Protein AF-A0A970UJZ9-F1 (afdb_monomer)

Radius of gyration: 16.78 Å; Cα contacts (8 Å, |Δi|>4): 78; chains: 1; bounding box: 32×40×52 Å

Structure (mmCIF, N/CA/C/O backbone):
data_AF-A0A970UJZ9-F1
#
_entry.id   AF-A0A970UJZ9-F1
#
loop_
_atom_site.group_PDB
_atom_site.id
_atom_site.type_symbol
_atom_site.label_atom_id
_atom_site.label_alt_id
_atom_site.label_comp_id
_atom_site.label_asym_id
_atom_site.label_entity_id
_atom_site.label_seq_id
_atom_site.pdbx_PDB_ins_code
_atom_site.Cartn_x
_atom_site.Cartn_y
_atom_site.Cartn_z
_atom_site.occupancy
_atom_site.B_iso_or_equiv
_atom_site.auth_seq_id
_atom_site.auth_comp_id
_atom_site.auth_asym_id
_atom_site.auth_atom_id
_atom_site.pdbx_PDB_model_num
ATOM 1 N N . TYR A 1 1 ? 1.478 -15.819 -23.408 1.00 67.75 1 TYR A N 1
ATOM 2 C CA . TYR A 1 1 ? 0.305 -14.965 -23.167 1.00 67.75 1 TYR A CA 1
ATOM 3 C C . TYR A 1 1 ? -0.407 -15.388 -21.888 1.00 67.75 1 TYR A C 1
ATOM 5 O O . TYR A 1 1 ? -0.112 -14.782 -20.875 1.00 67.75 1 TYR A O 1
ATOM 13 N N . MET A 1 2 ? -1.122 -16.524 -21.844 1.00 78.62 2 MET A N 1
ATOM 14 C CA . MET A 1 2 ? -1.829 -16.967 -20.620 1.00 78.62 2 MET A CA 1
ATOM 15 C C . MET A 1 2 ? -0.993 -16.984 -19.328 1.00 78.62 2 MET A C 1
ATOM 17 O O . MET A 1 2 ? -1.458 -16.516 -18.299 1.00 78.62 2 MET A O 1
ATOM 21 N N . ILE A 1 3 ? 0.243 -17.494 -19.358 1.00 83.25 3 ILE A N 1
ATOM 22 C CA . ILE A 1 3 ? 1.099 -17.540 -18.154 1.00 83.25 3 ILE A CA 1
ATOM 23 C C . ILE A 1 3 ? 1.425 -16.130 -17.643 1.00 83.25 3 ILE A C 1
ATOM 25 O O . ILE A 1 3 ? 1.437 -15.907 -16.438 1.00 83.25 3 ILE A O 1
ATOM 29 N N . TYR A 1 4 ? 1.663 -15.184 -18.555 1.00 81.31 4 TYR A N 1
ATOM 30 C CA . TYR A 1 4 ? 1.937 -13.790 -18.214 1.00 81.31 4 TYR A CA 1
ATOM 31 C C . TYR A 1 4 ? 0.699 -13.122 -17.606 1.00 81.31 4 TYR A C 1
ATOM 33 O O . TYR A 1 4 ? 0.810 -12.484 -16.563 1.00 81.31 4 TYR A O 1
ATOM 41 N N . ASP A 1 5 ? -0.481 -13.344 -18.193 1.00 80.88 5 ASP A N 1
ATOM 42 C CA . ASP A 1 5 ? -1.749 -12.816 -17.677 1.00 80.88 5 ASP A CA 1
ATOM 43 C C . ASP A 1 5 ? -2.038 -13.333 -16.261 1.00 80.88 5 ASP A C 1
ATOM 45 O O . ASP A 1 5 ? -2.401 -12.566 -15.370 1.00 80.88 5 ASP A O 1
ATOM 49 N N . VAL A 1 6 ? -1.812 -14.630 -16.029 1.00 84.38 6 VAL A N 1
ATOM 50 C CA . VAL A 1 6 ? -1.994 -15.262 -14.715 1.00 84.38 6 VAL A CA 1
ATOM 51 C C . VAL A 1 6 ? -1.014 -14.694 -13.684 1.00 84.38 6 VAL A C 1
ATOM 53 O O . VAL A 1 6 ? -1.421 -14.376 -12.568 1.00 84.38 6 VAL A O 1
ATOM 56 N N . LEU A 1 7 ? 0.263 -14.521 -14.043 1.00 84.81 7 LEU A N 1
ATOM 57 C CA . LEU A 1 7 ? 1.269 -13.947 -13.142 1.00 84.81 7 LEU A CA 1
ATOM 58 C C . LEU A 1 7 ? 0.974 -12.475 -12.823 1.00 84.81 7 LEU A C 1
ATOM 60 O O . LEU A 1 7 ? 1.066 -12.058 -11.670 1.00 84.81 7 LEU A O 1
ATOM 64 N N . SER A 1 8 ? 0.577 -11.702 -13.832 1.00 82.19 8 SER A N 1
ATOM 65 C CA . SER A 1 8 ? 0.176 -10.301 -13.696 1.00 82.19 8 SER A CA 1
ATOM 66 C C . SER A 1 8 ? -1.034 -10.159 -12.763 1.00 82.19 8 SER A C 1
ATOM 68 O O . SER A 1 8 ? -1.006 -9.365 -11.818 1.00 82.19 8 SER A O 1
ATOM 70 N N . ALA A 1 9 ? -2.059 -10.997 -12.941 1.00 84.31 9 ALA A N 1
ATOM 71 C CA . ALA A 1 9 ? -3.226 -11.036 -12.063 1.00 84.31 9 ALA A CA 1
ATOM 72 C C . ALA A 1 9 ? -2.862 -11.412 -10.616 1.00 84.31 9 ALA A C 1
ATOM 74 O O . ALA A 1 9 ? -3.383 -10.816 -9.669 1.00 84.31 9 ALA A O 1
ATOM 75 N N . PHE A 1 10 ? -1.937 -12.358 -10.429 1.00 85.56 10 PHE A N 1
ATOM 76 C CA . PHE A 1 10 ? -1.459 -12.736 -9.100 1.00 85.56 10 PHE A CA 1
ATOM 77 C C . PHE A 1 10 ? -0.762 -11.567 -8.393 1.00 85.56 10 PHE A C 1
ATOM 79 O O . PHE A 1 10 ? -1.065 -11.284 -7.238 1.00 85.56 10 PHE A O 1
ATOM 86 N N . VAL A 1 11 ? 0.103 -10.833 -9.098 1.00 86.31 11 VAL A N 1
ATOM 87 C CA . VAL A 1 11 ? 0.781 -9.653 -8.541 1.00 86.31 11 VAL A CA 1
ATOM 88 C C . VAL A 1 11 ? -0.220 -8.552 -8.178 1.00 86.31 11 VAL A C 1
ATOM 90 O O . VAL A 1 11 ? -0.169 -8.046 -7.062 1.00 86.31 11 VAL A O 1
ATOM 93 N N . LYS A 1 12 ? -1.196 -8.247 -9.047 1.00 84.56 12 LYS A N 1
ATOM 94 C CA . LYS A 1 12 ? -2.265 -7.269 -8.735 1.00 84.56 12 LYS A CA 1
ATOM 95 C C . LYS A 1 12 ? -3.087 -7.671 -7.506 1.00 84.56 12 LYS A C 1
ATOM 97 O O . LYS A 1 12 ? -3.562 -6.821 -6.758 1.00 84.56 12 LYS A O 1
ATOM 102 N N . SER A 1 13 ? -3.239 -8.973 -7.270 1.00 86.56 13 SER A N 1
ATOM 103 C CA . SER A 1 13 ? -3.947 -9.485 -6.093 1.00 86.56 13 SER A CA 1
ATOM 104 C C . SER A 1 13 ? -3.204 -9.193 -4.784 1.00 86.56 13 SER A C 1
ATOM 106 O O . SER A 1 13 ? -3.848 -9.068 -3.744 1.00 86.56 13 SER A O 1
ATOM 108 N N . VAL A 1 14 ? -1.874 -9.038 -4.814 1.00 88.00 14 VAL A N 1
ATOM 109 C CA . VAL A 1 14 ? -1.081 -8.649 -3.635 1.00 88.00 14 VAL A CA 1
ATOM 110 C C . VAL A 1 14 ? -1.420 -7.224 -3.202 1.00 88.00 14 VAL A C 1
ATOM 112 O O . VAL A 1 14 ? -1.656 -6.993 -2.018 1.00 88.00 14 VAL A O 1
ATOM 115 N N . ASP A 1 15 ? -1.524 -6.286 -4.145 1.00 86.06 15 ASP A N 1
ATOM 116 C CA . ASP A 1 15 ? -1.903 -4.899 -3.845 1.00 86.06 15 ASP A CA 1
ATOM 117 C C . ASP A 1 15 ? -3.302 -4.822 -3.210 1.00 86.06 15 ASP A C 1
ATOM 119 O O . ASP A 1 15 ? -3.515 -4.138 -2.204 1.00 86.06 15 ASP A O 1
ATOM 123 N N . LEU A 1 16 ? -4.249 -5.602 -3.746 1.00 87.81 16 LEU A N 1
ATOM 124 C CA . LEU A 1 16 ? -5.597 -5.729 -3.185 1.00 87.81 16 LEU A CA 1
ATOM 125 C C . LEU A 1 16 ? -5.587 -6.338 -1.779 1.00 87.81 16 LEU A C 1
ATOM 127 O O . LEU A 1 16 ? -6.333 -5.887 -0.910 1.00 87.81 16 LEU A O 1
ATOM 131 N N . LEU A 1 17 ? -4.734 -7.335 -1.533 1.00 90.75 17 LEU A N 1
ATOM 132 C CA . LEU A 1 17 ? -4.583 -7.952 -0.217 1.00 90.75 17 LEU A CA 1
ATOM 133 C C . LEU A 1 17 ? -4.091 -6.935 0.819 1.00 90.75 17 LEU A C 1
ATOM 135 O O . LEU A 1 17 ? -4.615 -6.906 1.932 1.00 90.75 17 LEU A O 1
ATOM 139 N N . VAL A 1 18 ? -3.138 -6.070 0.464 1.00 91.06 18 VAL A N 1
ATOM 140 C CA . VAL A 1 18 ? -2.639 -5.015 1.363 1.00 91.06 18 VAL A CA 1
ATOM 141 C C . VAL A 1 18 ? -3.752 -4.031 1.733 1.00 91.06 18 VAL A C 1
ATOM 143 O O . VAL A 1 18 ? -3.923 -3.704 2.908 1.00 91.06 18 VAL A O 1
ATOM 146 N N . LEU A 1 19 ? -4.561 -3.600 0.761 1.00 90.38 19 LEU A N 1
ATOM 147 C CA . LEU A 1 19 ? -5.714 -2.729 1.019 1.00 90.38 19 LEU A CA 1
ATOM 148 C C . LEU A 1 19 ? -6.789 -3.420 1.866 1.00 90.38 19 LEU A C 1
ATOM 150 O O . LEU A 1 19 ? -7.392 -2.786 2.734 1.00 90.38 19 LEU A O 1
ATOM 154 N N . ALA A 1 20 ? -7.013 -4.717 1.651 1.00 90.25 20 ALA A N 1
ATOM 155 C CA . ALA A 1 20 ? -7.938 -5.509 2.452 1.00 90.25 20 ALA A CA 1
ATOM 156 C C . ALA A 1 20 ? -7.455 -5.652 3.904 1.00 90.25 20 ALA A C 1
ATOM 158 O O . ALA A 1 20 ? -8.251 -5.477 4.826 1.00 90.25 20 ALA A O 1
ATOM 159 N N . LEU A 1 21 ? -6.159 -5.896 4.128 1.00 92.06 21 LEU A N 1
ATOM 160 C CA . LEU A 1 21 ? -5.561 -5.914 5.467 1.00 92.06 21 LEU A CA 1
ATOM 161 C C . LEU A 1 21 ? -5.675 -4.556 6.156 1.00 92.06 21 LEU A C 1
ATOM 163 O O . LEU A 1 21 ? -5.999 -4.497 7.340 1.00 92.06 21 LEU A O 1
ATOM 167 N N . PHE A 1 22 ? -5.464 -3.467 5.421 1.00 91.44 22 PHE A N 1
ATOM 168 C CA . PHE A 1 22 ? -5.647 -2.121 5.949 1.00 91.44 22 PHE A CA 1
ATOM 169 C C . PHE A 1 22 ? -7.103 -1.850 6.351 1.00 91.44 22 PHE A C 1
ATOM 171 O O . PHE A 1 22 ? -7.359 -1.356 7.451 1.00 91.44 22 PHE A O 1
ATOM 178 N N . ALA A 1 23 ? -8.065 -2.221 5.501 1.00 92.00 23 ALA A N 1
ATOM 179 C CA . ALA A 1 23 ? -9.486 -2.126 5.822 1.00 92.00 23 ALA A CA 1
ATOM 180 C C . ALA A 1 23 ? -9.832 -2.968 7.058 1.00 92.00 23 ALA A C 1
ATOM 182 O O . ALA A 1 23 ? -10.563 -2.526 7.940 1.00 92.00 23 ALA A O 1
ATOM 183 N N . LEU A 1 24 ? -9.276 -4.172 7.164 1.00 91.00 24 LEU A N 1
ATOM 184 C CA . LEU A 1 24 ? -9.532 -5.058 8.288 1.00 91.00 24 LEU A CA 1
ATOM 185 C C . LEU A 1 24 ? -8.933 -4.497 9.587 1.00 91.00 24 LEU A C 1
ATOM 187 O O . LEU A 1 24 ? -9.645 -4.426 10.587 1.00 91.00 24 LEU A O 1
ATOM 191 N N . LEU A 1 25 ? -7.698 -3.990 9.559 1.00 92.44 25 LEU A N 1
ATOM 192 C CA . LEU A 1 25 ? -7.073 -3.279 10.679 1.00 92.44 25 LEU A CA 1
ATOM 193 C C . LEU A 1 25 ? -7.924 -2.087 11.141 1.00 92.44 25 LEU A C 1
ATOM 195 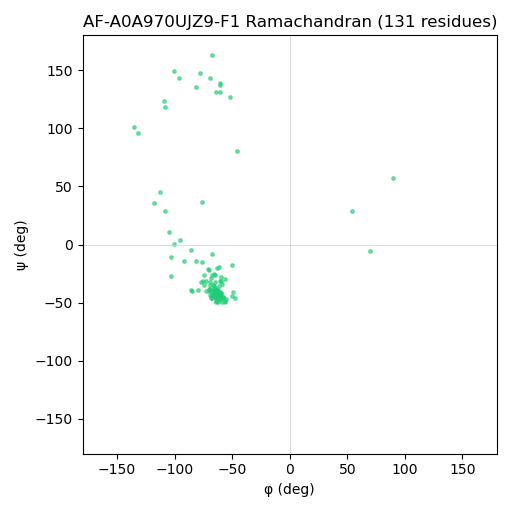O O . LEU A 1 25 ? -8.159 -1.907 12.337 1.00 92.44 25 LEU A O 1
ATOM 199 N N . LEU A 1 26 ? -8.399 -1.260 10.208 1.00 90.62 26 LEU A N 1
ATOM 200 C CA . LEU A 1 26 ? -9.282 -0.135 10.521 1.00 90.62 26 LEU A CA 1
ATOM 201 C C . LEU A 1 26 ? -10.608 -0.612 11.113 1.00 90.62 26 LEU A C 1
ATOM 203 O O . LEU A 1 26 ? -11.087 -0.027 12.081 1.00 90.62 26 LEU A O 1
ATOM 207 N N . SER A 1 27 ? -11.178 -1.692 10.582 1.00 91.44 27 SER A N 1
ATOM 208 C CA . SER A 1 27 ? -12.429 -2.271 11.070 1.00 91.44 27 SER A CA 1
ATOM 209 C C . SER A 1 27 ? -12.296 -2.759 12.514 1.00 91.44 27 SER A C 1
ATOM 211 O O . SER A 1 27 ? -13.149 -2.451 13.347 1.00 91.44 27 SER A O 1
ATOM 213 N N . THR A 1 28 ? -11.209 -3.460 12.848 1.00 88.69 28 THR A N 1
ATOM 214 C CA . THR A 1 28 ? -10.948 -3.931 14.219 1.00 88.69 28 THR A CA 1
ATOM 215 C C . THR A 1 28 ? -10.621 -2.778 15.164 1.00 88.69 28 THR A C 1
ATOM 217 O O . THR A 1 28 ? -10.985 -2.801 16.343 1.00 88.69 28 THR A O 1
ATOM 220 N N . THR A 1 29 ? -9.973 -1.732 14.647 1.00 88.00 29 THR A N 1
ATOM 221 C CA . THR A 1 29 ? -9.550 -0.583 15.450 1.00 88.00 29 THR A CA 1
ATOM 222 C C . THR A 1 29 ? -10.697 0.394 15.727 1.00 88.00 29 THR A C 1
ATOM 224 O O . THR A 1 29 ? -10.797 0.914 16.838 1.00 88.00 29 THR A O 1
ATOM 227 N N . LEU A 1 30 ? -11.575 0.638 14.754 1.00 87.81 30 LEU A N 1
ATOM 228 C CA . LEU A 1 30 ? -12.635 1.651 14.831 1.00 87.81 30 LEU A CA 1
ATOM 229 C C . LEU A 1 30 ? -14.025 1.068 15.109 1.00 87.81 30 LEU A C 1
ATOM 231 O O . LEU A 1 30 ? -14.949 1.833 15.368 1.00 87.81 30 LEU A O 1
ATOM 235 N N . ARG A 1 31 ? -14.196 -0.263 15.044 1.00 84.38 31 ARG A N 1
ATOM 236 C CA . ARG A 1 31 ? -15.499 -0.953 15.165 1.00 84.38 31 ARG A CA 1
ATOM 237 C C . ARG A 1 31 ? -16.553 -0.422 14.180 1.00 84.38 31 ARG A C 1
ATOM 239 O O . ARG A 1 31 ? -17.749 -0.464 14.449 1.00 84.38 31 ARG A O 1
ATOM 246 N N . ASN A 1 32 ? -16.106 0.079 13.029 1.00 89.25 32 ASN A N 1
ATOM 247 C CA . ASN A 1 32 ? -16.966 0.612 11.980 1.00 89.25 32 ASN A CA 1
ATOM 248 C C . ASN A 1 32 ? -16.505 0.084 10.619 1.00 89.25 32 ASN A C 1
ATOM 250 O O . ASN A 1 32 ? -15.533 0.574 10.041 1.00 89.25 32 ASN A O 1
ATOM 254 N N . THR A 1 33 ? -17.222 -0.919 10.113 1.00 89.31 33 THR A N 1
ATOM 255 C CA . THR A 1 33 ? -16.924 -1.572 8.832 1.00 89.31 33 THR A CA 1
ATOM 256 C C . THR A 1 33 ? -17.151 -0.633 7.651 1.00 89.31 33 THR A C 1
ATOM 258 O O . THR A 1 33 ? -16.344 -0.612 6.726 1.00 89.31 33 THR A O 1
ATOM 261 N N . ALA A 1 34 ? -18.201 0.194 7.697 1.00 91.38 34 ALA A N 1
ATOM 262 C CA . ALA A 1 34 ? -18.520 1.138 6.630 1.00 91.38 34 ALA A CA 1
ATOM 263 C C . ALA A 1 34 ? -17.415 2.188 6.470 1.00 91.38 34 ALA A C 1
ATOM 265 O O . ALA A 1 34 ? -16.953 2.437 5.358 1.00 91.38 34 ALA A O 1
ATOM 266 N N . PHE A 1 35 ? -16.939 2.751 7.584 1.00 91.88 35 PHE A N 1
ATOM 267 C CA . PHE A 1 35 ? -15.825 3.696 7.551 1.00 91.88 35 PHE A CA 1
ATOM 268 C C . PHE A 1 35 ? -14.524 3.024 7.111 1.00 91.88 35 PHE A C 1
ATOM 270 O O . PHE A 1 35 ? -13.793 3.594 6.311 1.00 91.88 35 PHE A O 1
ATOM 277 N N . ALA A 1 36 ? -14.243 1.809 7.581 1.00 91.06 36 ALA A N 1
ATOM 278 C CA . ALA A 1 36 ? -13.028 1.093 7.212 1.00 91.06 36 ALA A CA 1
ATOM 279 C C . ALA A 1 36 ? -12.942 0.798 5.704 1.00 91.06 36 ALA A C 1
ATOM 281 O O . ALA A 1 36 ? -11.893 1.008 5.096 1.00 91.06 36 ALA A O 1
ATOM 282 N N . VAL A 1 37 ? -14.054 0.374 5.094 1.00 90.69 37 VAL A N 1
ATOM 283 C CA . VAL A 1 37 ? -14.145 0.145 3.643 1.00 90.69 37 VAL A CA 1
ATOM 284 C C . VAL A 1 37 ? -14.074 1.465 2.872 1.00 90.69 37 VAL A C 1
ATOM 286 O O . VAL A 1 37 ? -13.350 1.565 1.886 1.00 90.69 37 VAL A O 1
ATOM 289 N N . ALA A 1 38 ? -14.777 2.507 3.325 1.00 91.25 38 ALA A N 1
ATOM 290 C CA . ALA A 1 38 ? -14.711 3.818 2.680 1.00 91.25 38 ALA A CA 1
ATOM 291 C C . ALA A 1 38 ? -13.294 4.414 2.735 1.00 91.25 38 ALA A C 1
ATOM 293 O O . ALA A 1 38 ? -12.819 4.978 1.752 1.00 91.25 38 ALA A O 1
ATOM 294 N N . ALA A 1 39 ? -12.598 4.255 3.862 1.00 90.50 39 ALA A N 1
ATOM 295 C CA . ALA A 1 39 ? -11.242 4.746 4.058 1.00 90.50 39 ALA A CA 1
ATOM 296 C C . ALA A 1 39 ? -10.210 3.979 3.219 1.00 90.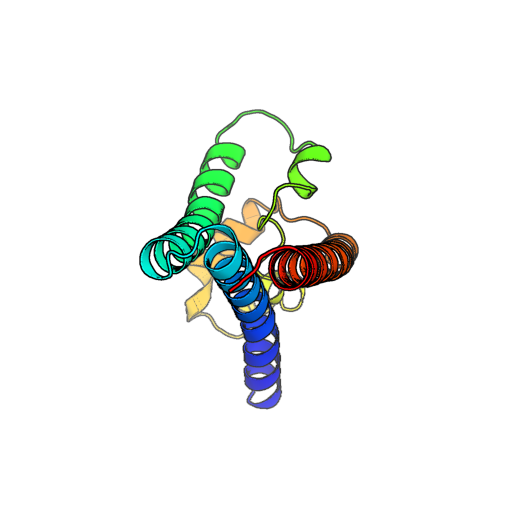50 39 ALA A C 1
ATOM 298 O O . ALA A 1 39 ? -9.302 4.609 2.687 1.00 90.50 39 ALA A O 1
ATOM 299 N N . SER A 1 40 ? -10.336 2.658 3.054 1.00 90.31 40 SER A N 1
ATOM 300 C CA . SER A 1 40 ? -9.413 1.889 2.204 1.00 90.31 40 SER A CA 1
ATOM 301 C C . SER A 1 40 ? -9.581 2.218 0.720 1.00 90.31 40 SER A C 1
ATOM 303 O O . SER A 1 40 ? -8.590 2.405 0.016 1.00 90.31 40 SER A O 1
ATOM 305 N N . ILE A 1 41 ? -10.825 2.377 0.257 1.00 88.75 41 ILE A N 1
ATOM 306 C CA . ILE A 1 41 ? -11.123 2.836 -1.106 1.00 88.75 41 ILE A CA 1
ATOM 307 C C . ILE A 1 41 ? -10.626 4.275 -1.301 1.00 88.75 41 ILE A C 1
ATOM 309 O O . ILE A 1 41 ? -9.976 4.580 -2.299 1.00 88.75 41 ILE A O 1
ATOM 313 N N . GLY A 1 42 ? -10.881 5.158 -0.332 1.00 89.19 42 GLY A N 1
ATOM 314 C CA . GLY A 1 42 ? -10.383 6.532 -0.352 1.00 89.19 42 GLY A CA 1
ATOM 315 C C . GLY A 1 42 ? -8.856 6.598 -0.399 1.00 89.19 42 GLY A C 1
ATOM 316 O O . GLY A 1 42 ? -8.304 7.365 -1.185 1.00 89.19 42 GLY A O 1
ATOM 317 N N . ALA A 1 43 ? -8.172 5.749 0.373 1.00 86.88 43 ALA A N 1
ATOM 318 C CA . ALA A 1 43 ? -6.719 5.634 0.353 1.00 86.88 43 ALA A CA 1
ATOM 319 C C . ALA A 1 43 ? -6.209 5.217 -1.034 1.00 86.88 43 ALA A C 1
ATOM 321 O O . ALA A 1 43 ? -5.300 5.864 -1.550 1.00 86.88 43 ALA A O 1
ATOM 322 N N . TYR A 1 44 ? -6.837 4.228 -1.680 1.00 84.94 44 TYR A N 1
ATOM 323 C CA . TYR A 1 44 ? -6.468 3.795 -3.031 1.00 84.94 44 TYR A CA 1
ATOM 324 C C . TYR A 1 44 ? -6.510 4.946 -4.050 1.00 84.94 44 TYR A C 1
ATOM 326 O O . TYR A 1 44 ? -5.528 5.202 -4.745 1.00 84.94 44 TYR A O 1
ATOM 334 N N . PHE A 1 45 ? -7.607 5.707 -4.089 1.00 84.12 45 PHE A N 1
ATOM 335 C CA . PHE A 1 45 ? -7.716 6.845 -5.008 1.00 84.12 45 PHE A CA 1
ATOM 336 C C . PHE A 1 45 ? -6.785 8.001 -4.637 1.00 84.12 45 PHE A C 1
ATOM 338 O O . PHE A 1 45 ? -6.242 8.665 -5.524 1.00 84.12 45 PHE A O 1
ATOM 345 N N . SER A 1 46 ? -6.563 8.225 -3.339 1.00 79.31 46 SER A N 1
ATOM 346 C CA . SER A 1 46 ? -5.707 9.310 -2.865 1.00 79.31 46 SER A CA 1
ATOM 347 C C . SER A 1 46 ? -4.274 9.189 -3.374 1.00 79.31 46 SER A C 1
ATOM 349 O O . SER A 1 46 ? -3.670 10.215 -3.651 1.00 79.31 46 SER A O 1
ATOM 351 N N . ILE A 1 47 ? -3.752 7.977 -3.591 1.00 77.62 47 ILE A N 1
ATOM 352 C CA . ILE A 1 47 ? -2.381 7.761 -4.084 1.00 77.62 47 ILE A CA 1
ATOM 353 C C . ILE A 1 47 ? -2.195 8.392 -5.463 1.00 77.62 47 ILE A C 1
ATOM 355 O O . ILE A 1 47 ? -1.235 9.128 -5.666 1.00 77.62 47 ILE A O 1
ATOM 359 N N . SER A 1 48 ? -3.139 8.158 -6.381 1.00 73.31 48 SER A N 1
ATOM 360 C CA . SER A 1 48 ? -3.097 8.708 -7.745 1.00 73.31 48 SER A CA 1
ATOM 361 C C . SER A 1 48 ? -3.204 10.236 -7.770 1.00 73.31 48 SER A C 1
ATOM 363 O O . SER A 1 48 ? -2.513 10.912 -8.529 1.00 73.31 48 SER A O 1
ATOM 365 N N . LEU A 1 49 ? -4.040 10.799 -6.893 1.00 77.88 49 LEU A N 1
ATOM 366 C CA . LEU A 1 49 ? -4.182 12.244 -6.749 1.00 77.88 49 LEU A CA 1
ATOM 367 C C . LEU A 1 49 ? -2.902 12.853 -6.162 1.00 77.88 49 LEU A C 1
ATOM 369 O O . LEU A 1 49 ? -2.399 13.860 -6.651 1.00 77.88 49 LEU A O 1
ATOM 373 N N . LEU A 1 50 ? -2.367 12.236 -5.110 1.00 75.75 50 LEU A N 1
ATOM 374 C CA . LEU A 1 50 ? -1.222 12.732 -4.356 1.00 75.75 50 LEU A CA 1
ATOM 375 C C . LEU A 1 50 ? 0.059 12.624 -5.194 1.00 75.75 50 LEU A C 1
ATOM 377 O O . LEU A 1 50 ? 0.845 13.567 -5.210 1.00 75.75 50 LEU A O 1
ATOM 381 N N . SER A 1 51 ? 0.236 11.549 -5.968 1.00 74.12 51 SER A N 1
ATOM 382 C CA . SER A 1 51 ? 1.336 11.428 -6.930 1.00 74.12 51 SER A CA 1
ATOM 383 C C . SER A 1 51 ? 1.256 12.502 -8.019 1.00 74.12 51 SER A C 1
ATOM 385 O O . SER A 1 51 ? 2.255 13.176 -8.267 1.00 74.12 51 SER A O 1
ATOM 387 N N . ALA A 1 52 ? 0.074 12.756 -8.594 1.00 75.19 52 ALA A N 1
ATOM 388 C CA . ALA A 1 52 ? -0.126 13.826 -9.573 1.00 75.19 52 ALA A CA 1
ATOM 389 C C . ALA A 1 52 ? 0.179 15.219 -8.989 1.00 75.19 52 ALA A C 1
ATOM 391 O O . ALA A 1 52 ? 0.849 16.035 -9.626 1.00 75.19 52 ALA A O 1
ATOM 392 N N . MET A 1 53 ? -0.246 15.485 -7.750 1.00 75.12 53 MET A N 1
ATOM 393 C CA . MET A 1 53 ? 0.070 16.736 -7.053 1.00 75.12 53 MET A CA 1
ATOM 394 C C . MET A 1 53 ? 1.571 16.875 -6.777 1.00 75.12 53 MET A C 1
ATOM 396 O O . MET A 1 53 ? 2.133 17.947 -6.992 1.00 75.12 53 MET A O 1
ATOM 400 N N . LEU A 1 54 ? 2.243 15.805 -6.350 1.00 72.56 54 LEU A N 1
ATOM 401 C CA . LEU A 1 54 ? 3.686 15.811 -6.092 1.00 72.56 54 LEU A CA 1
ATOM 402 C C . LEU A 1 54 ? 4.511 16.016 -7.362 1.00 72.56 54 LEU A C 1
ATOM 404 O O . LEU A 1 54 ? 5.524 16.703 -7.312 1.00 72.56 54 LEU A O 1
ATOM 408 N N . LEU A 1 55 ? 4.066 15.468 -8.493 1.00 70.69 55 LEU A N 1
ATOM 409 C CA . LEU A 1 55 ? 4.691 15.691 -9.799 1.00 70.69 55 LEU A CA 1
ATOM 410 C C . LEU A 1 55 ? 4.519 17.132 -10.297 1.00 70.69 55 LEU A C 1
ATOM 412 O O . LEU A 1 55 ? 5.369 17.633 -11.02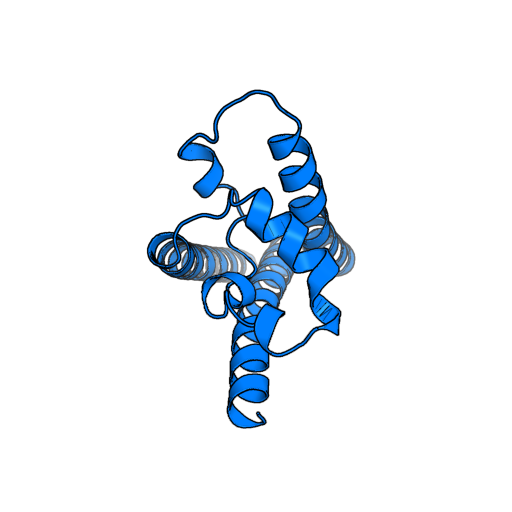7 1.00 70.69 55 LEU A O 1
ATOM 416 N N . SER A 1 56 ? 3.439 17.809 -9.897 1.00 72.56 56 SER A N 1
ATOM 417 C CA . SER A 1 56 ? 3.203 19.217 -10.246 1.00 72.56 56 SER A CA 1
ATOM 418 C C . SER A 1 56 ? 4.060 20.204 -9.444 1.00 72.56 56 SER A C 1
ATOM 420 O O . SER A 1 56 ? 4.177 21.372 -9.821 1.00 72.56 56 SER A O 1
ATOM 422 N N . LEU A 1 57 ? 4.673 19.754 -8.343 1.00 72.19 57 LEU A N 1
ATOM 423 C CA . LEU A 1 57 ? 5.559 20.582 -7.536 1.00 72.19 57 LEU A CA 1
ATOM 424 C C . LEU A 1 57 ? 6.962 20.617 -8.165 1.00 72.19 57 LEU A C 1
ATOM 426 O O . LEU A 1 57 ? 7.513 19.569 -8.493 1.00 72.19 57 LEU A O 1
ATOM 430 N N . PRO A 1 58 ? 7.611 21.793 -8.261 1.00 66.94 58 PRO A N 1
ATOM 431 C CA . PRO A 1 58 ? 8.976 21.936 -8.777 1.00 66.94 58 PRO A CA 1
ATOM 432 C C . PRO A 1 58 ? 10.032 21.483 -7.748 1.00 66.94 58 PRO A C 1
ATOM 434 O O . PRO A 1 58 ? 11.080 22.107 -7.596 1.00 66.94 58 PRO A O 1
ATOM 437 N N . ILE A 1 59 ? 9.738 20.430 -6.984 1.00 66.81 59 ILE A N 1
ATOM 438 C CA . ILE A 1 59 ? 10.609 19.878 -5.953 1.00 66.81 59 ILE A CA 1
ATOM 439 C C . ILE A 1 59 ? 11.121 18.533 -6.476 1.00 66.81 59 ILE A C 1
ATOM 441 O O . ILE A 1 59 ? 10.309 17.666 -6.802 1.00 66.81 59 ILE A O 1
ATOM 445 N N . PRO A 1 60 ? 12.448 18.322 -6.560 1.00 66.62 60 PRO A N 1
ATOM 446 C CA . PRO A 1 60 ? 12.978 17.011 -6.901 1.00 66.62 60 PRO A CA 1
ATOM 447 C C . PRO A 1 60 ? 12.527 16.004 -5.845 1.00 66.62 60 PRO A C 1
ATOM 449 O O . PRO A 1 60 ? 12.536 16.306 -4.648 1.00 66.62 60 PRO A O 1
ATOM 452 N N . ARG A 1 61 ? 12.139 14.806 -6.285 1.00 69.31 61 ARG A N 1
ATOM 453 C CA . ARG A 1 61 ? 11.695 13.743 -5.385 1.00 69.31 61 ARG A CA 1
ATOM 454 C C . ARG A 1 61 ? 12.720 13.515 -4.284 1.00 69.31 61 ARG A C 1
ATOM 456 O O . ARG A 1 61 ? 13.898 13.282 -4.545 1.00 69.31 61 ARG A O 1
ATOM 463 N N . GLN A 1 62 ? 12.248 13.565 -3.051 1.00 71.75 62 GLN A N 1
ATOM 464 C CA . GLN A 1 62 ? 13.073 13.340 -1.880 1.00 71.75 62 GLN A CA 1
ATOM 465 C C . GLN A 1 62 ? 12.866 11.918 -1.359 1.00 71.75 62 GLN A C 1
ATOM 467 O O . GLN A 1 62 ? 11.773 11.369 -1.447 1.00 71.75 62 GLN A O 1
ATOM 472 N N . ILE A 1 63 ? 13.912 11.349 -0.759 1.00 75.44 63 ILE A N 1
ATOM 473 C CA . ILE A 1 63 ? 13.944 9.963 -0.258 1.00 75.44 63 ILE A CA 1
ATOM 474 C C . ILE A 1 63 ? 12.811 9.681 0.746 1.00 75.44 63 ILE A C 1
ATOM 476 O O . ILE A 1 63 ? 12.307 8.566 0.821 1.00 75.44 63 ILE A O 1
ATOM 480 N N . TRP A 1 64 ? 12.356 10.689 1.498 1.00 79.44 64 TRP A N 1
ATOM 481 C CA . TRP A 1 64 ? 11.250 10.520 2.447 1.00 79.44 64 TRP A CA 1
ATOM 482 C C . TRP A 1 64 ? 9.918 10.172 1.768 1.00 79.44 64 TRP A C 1
ATOM 484 O O . TRP A 1 64 ? 9.070 9.534 2.387 1.00 79.44 64 TRP A O 1
ATOM 494 N N . MET A 1 65 ? 9.734 10.563 0.502 1.00 77.81 65 MET A N 1
ATOM 495 C CA . MET A 1 65 ? 8.503 10.307 -0.248 1.00 77.81 65 MET A CA 1
ATOM 496 C C . MET A 1 65 ? 8.298 8.809 -0.497 1.00 77.81 65 MET A C 1
ATOM 498 O O . MET A 1 65 ? 7.162 8.355 -0.593 1.00 77.81 65 MET A O 1
ATOM 502 N N . ASP A 1 66 ? 9.378 8.029 -0.517 1.00 80.06 66 ASP A N 1
ATOM 503 C CA . ASP A 1 66 ? 9.327 6.578 -0.723 1.00 80.06 66 ASP A CA 1
ATOM 504 C C . ASP A 1 66 ? 8.709 5.855 0.476 1.00 80.06 66 ASP A C 1
ATOM 506 O O . ASP A 1 66 ? 8.161 4.764 0.337 1.00 80.06 66 ASP A O 1
ATOM 510 N N . PHE A 1 67 ? 8.732 6.484 1.652 1.00 81.25 67 PHE A N 1
ATOM 511 C CA . PHE A 1 67 ? 8.144 5.939 2.872 1.00 81.25 67 PHE A CA 1
ATOM 512 C C . PHE A 1 67 ? 6.656 6.248 3.018 1.00 81.25 67 PHE A C 1
ATOM 514 O O . PHE A 1 67 ? 6.037 5.768 3.975 1.00 81.25 67 PHE A O 1
ATOM 521 N N . MET A 1 68 ? 6.069 7.034 2.105 1.00 81.38 68 MET A N 1
ATOM 522 C CA . MET A 1 68 ? 4.639 7.301 2.157 1.00 81.38 68 MET A CA 1
ATOM 523 C C . MET A 1 68 ? 3.853 5.991 2.022 1.00 81.38 68 MET A C 1
ATOM 525 O O . MET A 1 68 ? 4.121 5.188 1.119 1.00 81.38 68 MET A O 1
ATOM 529 N N . PRO A 1 69 ? 2.878 5.758 2.915 1.00 71.62 69 PRO A N 1
ATOM 530 C CA . PRO A 1 69 ? 2.063 4.564 2.850 1.00 71.62 69 PRO A CA 1
ATOM 531 C C . PRO A 1 69 ? 1.329 4.533 1.515 1.00 71.62 69 PRO A C 1
ATOM 533 O O . PRO A 1 69 ? 0.830 5.546 1.030 1.00 71.62 69 PRO A O 1
ATOM 536 N N . PHE A 1 70 ? 1.302 3.347 0.920 1.00 77.06 70 PHE A N 1
ATOM 537 C CA . PHE A 1 70 ? 0.619 3.048 -0.333 1.00 77.06 70 PHE A CA 1
ATOM 538 C C . PHE A 1 70 ? 1.191 3.659 -1.628 1.00 77.06 70 PHE A C 1
ATOM 540 O O . PHE A 1 70 ? 0.776 3.237 -2.700 1.00 77.06 70 PHE A O 1
ATOM 547 N N . MET A 1 71 ? 2.213 4.525 -1.573 1.00 78.31 71 MET A N 1
ATOM 548 C CA . MET A 1 71 ? 3.009 4.920 -2.762 1.00 78.31 71 MET A CA 1
ATOM 549 C C . MET A 1 71 ? 3.736 3.735 -3.422 1.00 78.31 71 MET A C 1
ATOM 551 O O . MET A 1 71 ? 4.164 3.813 -4.567 1.00 78.31 71 MET A O 1
ATOM 555 N N . ASN A 1 72 ? 3.901 2.653 -2.663 1.00 82.00 72 ASN A N 1
ATOM 556 C CA . ASN A 1 72 ? 4.523 1.397 -3.069 1.00 82.00 72 ASN A CA 1
ATOM 557 C C . ASN A 1 72 ? 3.494 0.345 -3.532 1.00 82.00 72 ASN A C 1
ATOM 559 O O . ASN A 1 72 ? 3.871 -0.800 -3.755 1.00 82.00 72 ASN A O 1
ATOM 563 N N . LEU A 1 73 ? 2.201 0.688 -3.599 1.00 75.38 73 LEU A N 1
ATOM 564 C CA . LEU A 1 73 ? 1.203 -0.181 -4.224 1.00 75.38 73 LEU A CA 1
ATOM 565 C C . LEU A 1 73 ? 1.317 -0.048 -5.740 1.00 75.38 73 LEU A C 1
ATOM 567 O O . LEU A 1 73 ? 1.628 1.035 -6.227 1.00 75.38 73 LEU A O 1
ATOM 571 N N . ASP A 1 74 ? 1.027 -1.134 -6.452 1.00 77.38 74 ASP A N 1
ATOM 572 C CA . ASP A 1 74 ? 1.251 -1.346 -7.887 1.00 77.38 74 ASP A CA 1
ATOM 573 C C . ASP A 1 74 ? 2.631 -1.952 -8.213 1.00 77.38 74 ASP A C 1
ATOM 575 O O . ASP A 1 74 ? 3.430 -1.453 -9.007 1.00 77.38 74 ASP A O 1
ATOM 579 N N . LEU A 1 75 ? 2.886 -3.122 -7.609 1.00 78.44 75 LEU A N 1
ATOM 580 C CA . LEU A 1 75 ? 4.026 -3.962 -8.000 1.00 78.44 75 LEU A CA 1
ATOM 581 C C . LEU A 1 75 ? 3.908 -4.465 -9.439 1.00 78.44 75 LEU A C 1
ATOM 583 O O . LEU A 1 75 ? 4.903 -4.918 -10.005 1.00 78.44 75 LEU A O 1
ATOM 587 N N . ASN A 1 76 ? 2.703 -4.474 -10.014 1.00 77.75 76 ASN A N 1
ATOM 588 C CA . ASN A 1 76 ? 2.505 -4.983 -11.361 1.00 77.75 76 ASN A CA 1
ATOM 589 C C . ASN A 1 76 ? 3.301 -4.150 -12.364 1.00 77.75 76 ASN A C 1
ATOM 591 O O . ASN A 1 76 ? 4.103 -4.719 -13.108 1.00 77.75 76 ASN A O 1
ATOM 595 N N . ASN A 1 77 ? 3.173 -2.825 -12.285 1.00 74.44 77 ASN A N 1
ATOM 596 C CA . ASN A 1 77 ? 3.948 -1.910 -13.113 1.00 74.44 77 ASN A CA 1
ATOM 597 C C . ASN A 1 77 ? 5.451 -1.977 -12.799 1.00 74.44 77 ASN A C 1
ATOM 599 O O . ASN A 1 77 ? 6.274 -1.873 -13.708 1.00 74.44 77 ASN A O 1
ATOM 603 N N . ASP A 1 78 ? 5.844 -2.244 -11.548 1.00 76.12 78 ASP A N 1
ATOM 604 C CA . ASP A 1 78 ? 7.264 -2.343 -11.185 1.00 76.12 78 ASP A CA 1
ATOM 605 C C . ASP A 1 78 ? 7.935 -3.645 -11.671 1.00 76.12 78 ASP A C 1
ATOM 607 O O . ASP A 1 78 ? 9.114 -3.627 -12.042 1.00 76.12 78 ASP A O 1
ATOM 611 N N . ILE A 1 79 ? 7.205 -4.767 -11.694 1.00 78.94 79 ILE A N 1
ATOM 612 C CA . ILE A 1 79 ? 7.689 -6.090 -12.134 1.00 78.94 79 ILE A CA 1
ATOM 613 C C . ILE A 1 79 ? 7.581 -6.238 -13.654 1.00 78.94 79 ILE A C 1
ATOM 615 O O . ILE A 1 79 ? 8.481 -6.785 -14.295 1.00 78.94 79 ILE A O 1
ATOM 619 N N . PHE A 1 80 ? 6.496 -5.740 -14.246 1.00 76.19 80 PHE A N 1
ATOM 620 C CA . PHE A 1 80 ? 6.163 -5.932 -15.652 1.00 76.19 80 PHE A CA 1
ATOM 621 C C . PHE A 1 80 ? 6.233 -4.632 -16.459 1.00 76.19 80 PHE A C 1
ATOM 623 O O . PHE A 1 80 ? 5.394 -4.404 -17.317 1.00 76.19 80 PHE A O 1
ATOM 630 N N . LYS A 1 81 ? 7.291 -3.831 -16.275 1.00 67.75 81 LYS A N 1
ATOM 631 C CA . LYS A 1 81 ? 7.529 -2.527 -16.945 1.00 67.75 81 LYS A CA 1
ATOM 632 C C . LYS A 1 81 ? 7.390 -2.501 -18.476 1.00 67.75 81 LYS A C 1
ATOM 634 O O . LYS A 1 81 ? 7.305 -1.433 -19.070 1.00 67.75 81 LYS A O 1
ATOM 639 N N . PHE A 1 82 ? 7.435 -3.662 -19.130 1.00 64.50 82 PHE A N 1
ATOM 640 C CA . PHE A 1 82 ? 7.313 -3.807 -20.585 1.00 64.50 82 PHE A CA 1
ATOM 641 C C . PHE A 1 82 ? 5.943 -4.358 -21.033 1.00 64.50 82 PHE A C 1
ATOM 643 O O . PHE A 1 82 ? 5.775 -4.694 -22.208 1.00 64.50 82 PHE A O 1
ATOM 650 N N . SER A 1 83 ? 4.963 -4.439 -20.124 1.00 62.44 83 SER A N 1
ATOM 651 C CA . SER A 1 83 ? 3.552 -4.754 -20.411 1.00 62.44 83 SER A CA 1
ATOM 652 C C . SER A 1 83 ? 3.003 -3.904 -21.556 1.00 62.44 83 SER A C 1
ATOM 654 O O . SER A 1 83 ? 2.361 -4.446 -22.458 1.00 62.44 83 SER A O 1
ATOM 656 N N . MET A 1 84 ? 3.347 -2.609 -21.588 1.00 59.25 84 MET A N 1
ATOM 657 C CA . MET A 1 84 ? 2.858 -1.650 -22.586 1.00 59.25 84 MET A CA 1
ATOM 658 C C . MET A 1 84 ? 3.210 -2.027 -24.031 1.00 59.25 84 MET A C 1
ATOM 660 O O . MET A 1 84 ? 2.487 -1.684 -24.963 1.00 59.25 84 MET A O 1
ATOM 664 N N . TYR A 1 85 ? 4.313 -2.756 -24.240 1.00 59.62 85 TYR A N 1
ATOM 665 C CA . TYR A 1 85 ? 4.722 -3.225 -25.569 1.00 59.62 85 TYR A CA 1
ATOM 666 C C . TYR A 1 85 ? 3.976 -4.495 -26.000 1.00 59.62 85 TYR A C 1
ATOM 668 O O . TYR A 1 85 ? 4.015 -4.873 -27.168 1.00 59.62 85 TYR A O 1
ATOM 676 N N . THR A 1 86 ? 3.306 -5.157 -25.055 1.00 62.56 86 THR A N 1
ATOM 677 C CA . THR A 1 86 ? 2.589 -6.422 -25.258 1.00 62.56 86 THR A CA 1
ATOM 678 C C . THR A 1 86 ? 1.070 -6.211 -25.355 1.00 62.56 86 THR A C 1
ATOM 680 O O . THR A 1 86 ? 0.402 -6.989 -26.039 1.00 62.56 86 THR A O 1
ATOM 683 N N . TYR A 1 87 ? 0.536 -5.148 -24.733 1.00 62.25 87 TYR A N 1
ATOM 684 C CA . TYR A 1 87 ? -0.890 -4.793 -24.713 1.00 62.25 87 TYR A CA 1
ATOM 685 C C . TYR A 1 87 ? -1.081 -3.301 -25.057 1.00 62.25 87 TYR A C 1
ATOM 687 O O . TYR A 1 87 ? -0.997 -2.442 -24.181 1.00 62.25 87 TYR A O 1
ATOM 695 N N . PRO A 1 88 ? -1.365 -2.952 -26.327 1.00 56.72 88 PRO A N 1
ATOM 696 C CA . PRO A 1 88 ? -1.489 -1.555 -26.756 1.00 56.72 88 PRO A CA 1
ATOM 697 C C . PRO A 1 88 ? -2.709 -0.814 -26.175 1.00 56.72 88 PRO A C 1
ATOM 699 O O . PRO A 1 88 ? -2.811 0.399 -26.343 1.00 56.72 88 PRO A O 1
ATOM 702 N N . SER A 1 89 ? -3.626 -1.506 -25.486 1.00 58.91 89 SER A N 1
ATOM 703 C CA . SER A 1 89 ? -4.763 -0.898 -24.778 1.00 58.91 89 SER A CA 1
ATOM 704 C C . SER A 1 89 ? -4.369 -0.123 -23.516 1.00 58.91 89 SER A C 1
ATOM 706 O O . SER A 1 89 ? -5.125 0.752 -23.106 1.00 58.91 89 SER A O 1
ATOM 708 N N . ASP A 1 90 ? -3.196 -0.403 -22.937 1.00 56.94 90 ASP A N 1
ATOM 709 C CA . ASP A 1 90 ? -2.710 0.232 -21.698 1.00 56.94 90 ASP A CA 1
ATOM 710 C C . ASP A 1 90 ? -1.686 1.357 -21.969 1.00 56.94 90 ASP A C 1
ATOM 712 O O . ASP A 1 90 ? -1.223 2.046 -21.058 1.00 56.94 90 ASP A O 1
ATOM 716 N N . LEU A 1 91 ? -1.387 1.609 -23.250 1.00 57.41 91 LEU A N 1
ATOM 717 C CA . LEU A 1 91 ? -0.335 2.514 -23.714 1.00 57.41 91 LEU A CA 1
ATOM 718 C C . LEU A 1 91 ? -0.508 3.965 -23.226 1.00 57.41 91 LEU A C 1
ATOM 720 O O . LEU A 1 91 ? 0.480 4.649 -22.974 1.00 57.41 91 LEU A O 1
ATOM 724 N N . SER A 1 92 ? -1.743 4.459 -23.086 1.00 54.66 92 SER A N 1
ATOM 725 C CA . SER A 1 92 ? -1.994 5.854 -22.694 1.00 54.66 92 SER A CA 1
ATOM 726 C C . SER A 1 92 ? -1.750 6.132 -21.210 1.00 54.66 92 SER A C 1
ATOM 728 O O . SER A 1 92 ? -1.354 7.245 -20.870 1.00 54.66 92 SER A O 1
ATOM 730 N N . ASN A 1 93 ? -1.973 5.145 -20.337 1.00 56.12 93 ASN A N 1
ATOM 731 C CA . ASN A 1 93 ? -1.759 5.287 -18.894 1.00 56.12 93 ASN A CA 1
ATOM 732 C C . ASN A 1 93 ? -0.290 5.003 -18.532 1.00 56.12 93 ASN A C 1
ATOM 734 O O . ASN A 1 93 ? 0.304 5.756 -17.761 1.00 56.12 93 ASN A O 1
ATOM 738 N N . ASP A 1 94 ? 0.330 4.012 -19.181 1.00 56.75 94 ASP A N 1
ATOM 739 C CA . ASP A 1 94 ? 1.731 3.642 -18.940 1.00 56.75 94 ASP A CA 1
ATOM 740 C C . ASP A 1 94 ? 2.739 4.656 -19.505 1.00 56.75 94 ASP A C 1
ATOM 742 O O . ASP A 1 94 ? 3.798 4.859 -18.914 1.00 56.75 94 ASP A O 1
ATOM 746 N N . LEU A 1 95 ? 2.436 5.354 -20.611 1.00 54.12 95 LEU A N 1
ATOM 747 C CA . LEU A 1 95 ? 3.323 6.407 -21.135 1.00 54.12 95 LEU A CA 1
ATOM 748 C C . LEU A 1 95 ? 3.414 7.619 -20.199 1.00 54.12 95 LEU A C 1
ATOM 750 O O . LEU A 1 95 ? 4.480 8.226 -20.092 1.00 54.12 95 LEU A O 1
ATOM 754 N N . ALA A 1 96 ? 2.325 7.965 -19.508 1.00 53.41 96 ALA A N 1
ATOM 755 C CA . ALA A 1 96 ? 2.351 9.008 -18.489 1.00 53.41 96 ALA A CA 1
ATOM 756 C C . ALA A 1 96 ? 3.199 8.560 -17.284 1.00 53.41 96 ALA A C 1
ATOM 758 O O . ALA A 1 96 ? 4.089 9.291 -16.858 1.00 53.41 96 ALA A O 1
ATOM 759 N N . GLU A 1 97 ? 3.023 7.332 -16.788 1.00 56.94 97 GLU A N 1
ATOM 760 C CA . GLU A 1 97 ? 3.842 6.812 -15.682 1.00 56.94 97 GLU A CA 1
ATOM 761 C C . GLU A 1 97 ? 5.330 6.647 -16.041 1.00 56.94 97 GLU A C 1
ATOM 763 O O . GLU A 1 97 ? 6.201 6.942 -15.219 1.00 56.94 97 GLU A O 1
ATOM 768 N N . ALA A 1 98 ? 5.644 6.236 -17.273 1.00 54.22 98 ALA A N 1
ATOM 769 C CA . ALA A 1 98 ? 7.015 6.044 -17.744 1.00 54.22 98 ALA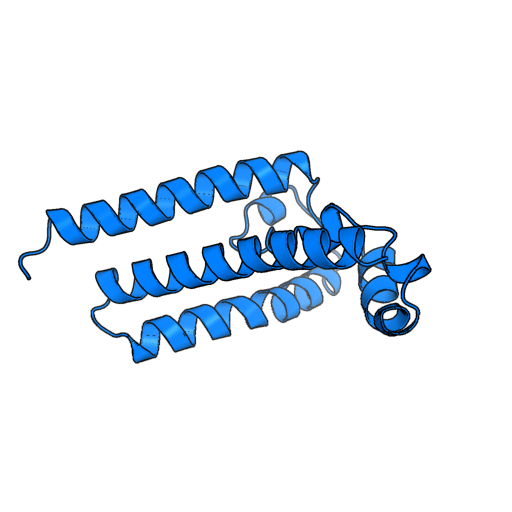 A CA 1
ATOM 770 C C . ALA A 1 98 ? 7.776 7.369 -17.928 1.00 54.22 98 ALA A C 1
ATOM 772 O O . ALA A 1 98 ? 8.964 7.447 -17.605 1.00 54.22 98 ALA A O 1
ATOM 773 N N . LEU A 1 99 ? 7.109 8.423 -18.415 1.00 48.06 99 LEU A N 1
ATOM 774 C CA . LEU A 1 99 ? 7.711 9.752 -18.586 1.00 48.06 99 LEU A CA 1
ATOM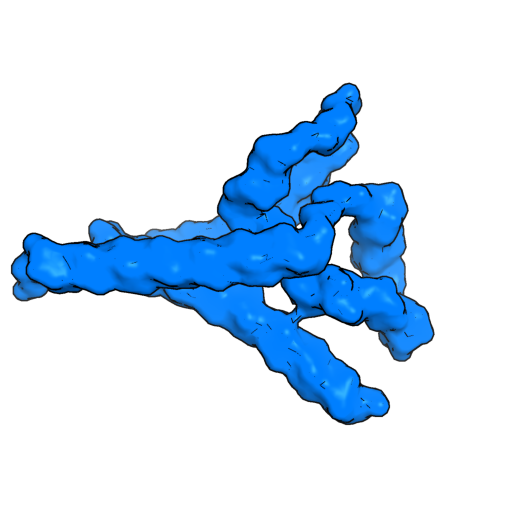 775 C C . LEU A 1 99 ? 7.895 10.493 -17.254 1.00 48.06 99 LEU A C 1
ATOM 777 O O . LEU A 1 99 ? 8.807 11.309 -17.127 1.00 48.06 99 LEU A O 1
ATOM 781 N N . PHE A 1 100 ? 7.077 10.173 -16.249 1.00 52.28 100 PHE A N 1
ATOM 782 C CA . PHE A 1 100 ? 7.120 10.775 -14.917 1.00 52.28 100 PHE A CA 1
ATOM 783 C C . PHE A 1 100 ? 7.655 9.822 -13.844 1.00 52.28 100 PHE A C 1
ATOM 785 O O . PHE A 1 100 ? 7.266 9.977 -12.691 1.00 52.28 100 PHE A O 1
ATOM 792 N N . SER A 1 101 ? 8.531 8.868 -14.207 1.00 55.84 101 SER A N 1
ATOM 793 C CA . SER A 1 101 ? 9.101 7.798 -13.361 1.00 55.84 101 SER A CA 1
ATOM 794 C C . SER A 1 101 ? 9.582 8.291 -11.986 1.00 55.84 101 SER A C 1
ATOM 796 O O . SER A 1 101 ? 10.772 8.475 -11.720 1.00 55.84 101 SER A O 1
ATOM 798 N N . ASN A 1 102 ? 8.623 8.439 -11.082 1.00 61.34 102 ASN A N 1
ATOM 799 C CA . ASN A 1 102 ? 8.788 8.841 -9.703 1.00 61.34 102 ASN A CA 1
ATOM 800 C C . ASN A 1 102 ? 8.301 7.716 -8.787 1.00 61.34 102 ASN A C 1
ATOM 802 O O . ASN A 1 102 ? 7.749 7.946 -7.713 1.00 61.34 102 ASN A O 1
ATOM 806 N N . ARG A 1 103 ? 8.546 6.475 -9.222 1.00 69.31 103 ARG A N 1
ATOM 807 C CA . ARG A 1 103 ? 8.262 5.250 -8.475 1.00 69.31 103 ARG A CA 1
ATOM 808 C C . ARG A 1 103 ? 9.511 4.759 -7.736 1.00 69.31 103 ARG A C 1
ATOM 810 O O . ARG A 1 103 ? 10.624 5.002 -8.214 1.00 69.31 103 ARG A O 1
ATOM 817 N N . PRO A 1 104 ? 9.364 4.214 -6.521 1.00 74.50 104 PRO A N 1
ATOM 818 C CA . PRO A 1 104 ? 10.492 3.690 -5.758 1.00 74.50 104 PRO A CA 1
ATOM 819 C C . PRO A 1 104 ? 11.077 2.445 -6.446 1.00 74.50 104 PRO A C 1
ATOM 821 O O . PRO A 1 104 ? 10.479 1.865 -7.349 1.00 74.50 104 PRO A O 1
ATOM 824 N N . GLY A 1 105 ? 12.297 2.052 -6.077 1.00 80.62 105 GLY A N 1
ATOM 825 C CA . GLY A 1 105 ? 12.919 0.859 -6.659 1.00 80.62 105 GLY A CA 1
ATOM 826 C C . GLY A 1 105 ? 12.216 -0.427 -6.210 1.00 80.62 105 GLY A C 1
ATOM 827 O O . GLY A 1 105 ? 11.889 -0.556 -5.036 1.00 80.62 105 GLY A O 1
ATOM 828 N N . LEU A 1 106 ? 12.096 -1.422 -7.099 1.00 82.50 106 LEU A N 1
ATOM 829 C CA . LEU A 1 106 ? 11.430 -2.712 -6.831 1.00 82.50 106 LEU A CA 1
ATOM 830 C C . LEU A 1 106 ? 11.860 -3.360 -5.499 1.00 82.50 106 LEU A C 1
ATOM 832 O O . LEU A 1 106 ? 11.029 -3.827 -4.721 1.00 82.50 106 LEU A O 1
ATOM 836 N N . LEU A 1 107 ? 13.169 -3.388 -5.224 1.00 85.31 107 LEU A N 1
ATOM 837 C CA . LEU A 1 107 ? 13.700 -3.963 -3.985 1.00 85.31 107 LEU A CA 1
ATOM 838 C C . LEU A 1 107 ? 13.199 -3.209 -2.751 1.00 85.31 107 LEU A C 1
ATOM 840 O O . LEU A 1 107 ? 12.788 -3.837 -1.781 1.00 85.31 107 LEU A O 1
ATOM 844 N N . PHE A 1 108 ? 13.174 -1.878 -2.809 1.00 86.69 108 PHE A N 1
ATOM 845 C CA . PHE A 1 108 ? 12.648 -1.056 -1.727 1.00 86.69 108 PHE A CA 1
ATOM 846 C C . PHE A 1 108 ? 11.151 -1.313 -1.526 1.00 86.69 108 PHE A C 1
ATOM 848 O O . PHE A 1 108 ? 10.736 -1.623 -0.414 1.00 86.69 108 PHE A O 1
ATOM 855 N N . THR A 1 109 ? 10.368 -1.277 -2.605 1.00 87.81 109 THR A N 1
ATOM 856 C CA . THR A 1 109 ? 8.919 -1.526 -2.610 1.00 87.81 109 THR A CA 1
ATOM 857 C C . THR A 1 109 ? 8.580 -2.886 -2.006 1.00 87.81 109 THR A C 1
ATOM 859 O O . THR A 1 109 ? 7.748 -2.977 -1.106 1.00 87.81 109 THR A O 1
ATOM 862 N N . SER A 1 110 ? 9.275 -3.945 -2.431 1.00 87.38 110 SER A N 1
ATOM 863 C CA . SER A 1 110 ? 9.044 -5.299 -1.917 1.00 87.38 110 SER A CA 1
ATOM 864 C C . SER A 1 110 ? 9.330 -5.421 -0.414 1.00 87.38 110 SER A C 1
ATOM 866 O O . SER A 1 110 ? 8.500 -5.950 0.325 1.00 87.38 110 SER A O 1
ATOM 868 N N . ILE A 1 111 ? 10.458 -4.880 0.066 1.00 90.81 111 ILE A N 1
ATOM 869 C CA . ILE A 1 111 ? 10.816 -4.893 1.493 1.00 90.81 111 ILE A CA 1
ATOM 870 C C . ILE A 1 111 ? 9.820 -4.053 2.297 1.00 90.81 111 ILE A C 1
ATOM 872 O O . ILE A 1 111 ? 9.338 -4.495 3.340 1.00 90.81 111 ILE A O 1
ATOM 876 N N . TYR A 1 112 ? 9.482 -2.863 1.800 1.00 90.88 112 TYR A N 1
ATOM 877 C CA . TYR A 1 112 ? 8.537 -1.959 2.441 1.00 90.88 112 TYR A CA 1
ATOM 878 C C . TYR A 1 112 ? 7.172 -2.621 2.634 1.00 90.88 112 TYR A C 1
ATOM 880 O O . TYR A 1 112 ? 6.619 -2.560 3.729 1.00 90.88 112 TYR A O 1
ATOM 888 N N . LEU A 1 113 ? 6.646 -3.308 1.616 1.00 90.06 113 LEU A N 1
ATOM 889 C CA . LEU A 1 113 ? 5.355 -3.988 1.712 1.00 90.06 113 LEU A CA 1
ATOM 890 C C . LEU A 1 113 ? 5.367 -5.145 2.706 1.00 90.06 113 LEU A C 1
ATOM 892 O O . LEU A 1 113 ? 4.412 -5.292 3.465 1.00 90.06 113 LEU A O 1
ATOM 896 N N . VAL A 1 114 ? 6.445 -5.930 2.769 1.00 91.81 114 VAL A N 1
ATOM 897 C CA . VAL A 1 114 ? 6.580 -6.988 3.785 1.00 91.81 114 VAL A CA 1
ATOM 898 C C . VAL A 1 114 ? 6.544 -6.391 5.194 1.00 91.81 114 VAL A C 1
ATOM 900 O O . VAL A 1 114 ? 5.824 -6.890 6.065 1.00 91.81 114 VAL A O 1
ATOM 903 N N . VAL A 1 115 ? 7.272 -5.295 5.420 1.00 93.31 115 VAL A N 1
ATOM 904 C CA . VAL A 1 115 ? 7.276 -4.585 6.708 1.00 93.31 115 VAL A CA 1
ATOM 905 C C . VAL A 1 115 ? 5.891 -4.012 7.020 1.00 93.31 115 VAL A C 1
ATOM 907 O O . VAL A 1 115 ? 5.382 -4.207 8.123 1.00 93.31 115 VAL A O 1
ATOM 910 N N . LEU A 1 116 ? 5.250 -3.367 6.045 1.00 91.56 116 LEU A N 1
ATOM 911 C CA . LEU A 1 116 ? 3.917 -2.782 6.171 1.00 91.56 116 LEU A CA 1
ATOM 912 C C . LEU A 1 116 ? 2.872 -3.844 6.550 1.00 91.56 116 LEU A C 1
ATOM 914 O O . LEU A 1 116 ? 2.142 -3.661 7.522 1.00 91.56 116 LEU A O 1
ATOM 918 N N . ILE A 1 117 ? 2.840 -4.975 5.836 1.00 92.50 117 ILE A N 1
ATOM 919 C CA . ILE A 1 117 ? 1.948 -6.107 6.126 1.00 92.50 117 ILE A CA 1
ATOM 920 C C . ILE A 1 117 ? 2.189 -6.622 7.545 1.00 92.50 117 ILE A C 1
ATOM 922 O O . ILE A 1 117 ? 1.237 -6.824 8.297 1.00 92.50 117 ILE A O 1
ATOM 926 N N . THR A 1 118 ? 3.455 -6.786 7.937 1.00 93.44 118 THR A N 1
ATOM 927 C CA . THR A 1 118 ? 3.817 -7.265 9.278 1.00 93.44 118 THR A CA 1
ATOM 928 C C . THR A 1 118 ? 3.274 -6.331 10.359 1.00 93.44 118 THR A C 1
ATOM 930 O O . THR A 1 118 ? 2.640 -6.788 11.308 1.00 93.44 118 THR A O 1
ATOM 933 N N . ILE A 1 119 ? 3.451 -5.017 10.198 1.00 92.88 119 ILE A N 1
ATOM 934 C CA . ILE A 1 119 ? 2.944 -4.018 11.148 1.00 92.88 119 ILE A CA 1
ATOM 935 C C . ILE A 1 119 ? 1.412 -4.026 11.192 1.00 92.88 119 ILE A C 1
ATOM 937 O O . ILE A 1 119 ? 0.842 -3.969 12.280 1.00 92.88 119 ILE A O 1
ATOM 941 N N . MET A 1 120 ? 0.733 -4.135 10.045 1.00 92.75 120 MET A N 1
ATOM 942 C CA . MET A 1 120 ? -0.733 -4.199 9.999 1.00 92.75 120 MET A CA 1
ATOM 943 C C . MET A 1 120 ? -1.274 -5.441 10.714 1.00 92.75 120 MET A C 1
ATOM 945 O O . MET A 1 120 ? -2.211 -5.335 11.502 1.00 92.75 120 MET A O 1
ATOM 949 N N . VAL A 1 121 ? -0.663 -6.609 10.501 1.00 92.94 121 VAL A N 1
ATOM 950 C CA . VAL A 1 121 ? -1.060 -7.855 11.175 1.00 92.94 121 VAL A CA 1
ATOM 951 C C . VAL A 1 121 ? -0.807 -7.771 12.680 1.00 92.94 121 VAL A C 1
ATOM 953 O O . VAL A 1 121 ? -1.680 -8.140 13.464 1.00 92.94 121 VAL A O 1
ATOM 956 N N . LEU A 1 122 ? 0.349 -7.248 13.100 1.00 92.44 122 LEU A N 1
ATOM 957 C CA . LEU A 1 12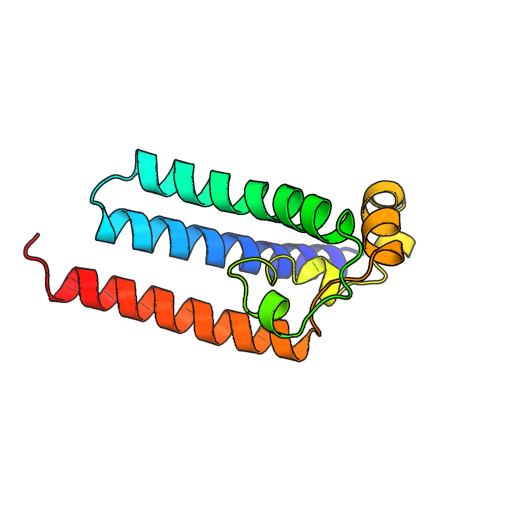2 ? 0.659 -7.060 14.519 1.00 92.44 122 LEU A CA 1
ATOM 958 C C . LEU A 1 122 ? -0.291 -6.058 15.184 1.00 92.44 122 LEU A C 1
ATOM 960 O O . LEU A 1 122 ? -0.782 -6.324 16.276 1.00 92.44 122 LEU A O 1
ATOM 964 N N . GLY A 1 123 ? -0.596 -4.939 14.522 1.00 90.38 123 GLY A N 1
ATOM 965 C CA . GLY A 1 123 ? -1.542 -3.941 15.028 1.00 90.38 123 GLY A CA 1
ATOM 966 C C . GLY A 1 123 ? -2.960 -4.498 15.160 1.00 90.38 123 GLY A C 1
ATOM 967 O O . GLY A 1 123 ? -3.645 -4.246 16.151 1.00 90.38 123 GLY A O 1
ATOM 968 N N . MET A 1 124 ? -3.380 -5.321 14.201 1.00 90.44 124 MET A N 1
ATOM 969 C CA . MET A 1 124 ? -4.652 -6.032 14.257 1.00 90.44 124 MET A CA 1
ATOM 970 C C . MET A 1 124 ? -4.677 -7.025 15.428 1.00 90.44 124 MET A C 1
ATOM 972 O O . MET A 1 124 ? -5.628 -7.022 16.209 1.00 90.44 124 MET A O 1
ATOM 976 N N . TYR A 1 125 ? -3.634 -7.846 15.580 1.00 89.62 125 TYR A N 1
ATOM 977 C CA . TYR A 1 125 ? -3.521 -8.816 16.672 1.00 89.62 125 TYR A CA 1
ATOM 978 C C . TYR A 1 125 ? -3.511 -8.144 18.051 1.00 89.62 125 TYR A C 1
ATOM 980 O O . TYR A 1 125 ? -4.188 -8.607 18.971 1.00 89.62 125 TYR A O 1
ATOM 988 N N . ASP A 1 126 ? -2.790 -7.031 18.190 1.00 89.44 126 ASP A N 1
ATOM 989 C CA . ASP A 1 126 ? -2.759 -6.237 19.419 1.00 89.44 126 ASP A CA 1
ATOM 990 C C . ASP A 1 126 ? -4.143 -5.661 19.743 1.00 89.44 126 ASP A C 1
ATOM 992 O O . ASP A 1 126 ? -4.620 -5.765 20.876 1.00 89.44 126 ASP A O 1
ATOM 996 N N . SER A 1 127 ? -4.835 -5.129 18.729 1.00 86.81 127 SER A N 1
ATOM 997 C CA . SER A 1 127 ? -6.209 -4.646 18.869 1.00 86.81 127 SER A CA 1
ATOM 998 C C . SER A 1 127 ? -7.178 -5.758 19.271 1.00 86.81 127 SER A C 1
ATOM 1000 O O . SER A 1 127 ? -8.109 -5.477 20.018 1.00 86.81 127 SER A O 1
ATOM 1002 N N . PHE A 1 128 ? -6.997 -6.991 18.793 1.00 84.06 128 PHE A N 1
ATOM 1003 C CA . PHE A 1 128 ? -7.825 -8.128 19.207 1.00 84.06 128 PHE A CA 1
ATOM 1004 C C . PHE A 1 128 ? -7.509 -8.597 20.627 1.00 84.06 128 PHE A C 1
ATOM 1006 O O . PHE A 1 128 ? -8.420 -8.914 21.378 1.00 84.06 128 PHE A O 1
ATOM 1013 N N . SER A 1 129 ? -6.231 -8.625 21.006 1.00 83.94 129 SER A N 1
ATOM 1014 C CA . SER A 1 129 ? -5.789 -9.195 22.285 1.00 83.94 129 SER A CA 1
ATOM 1015 C C . SER A 1 129 ? -6.063 -8.281 23.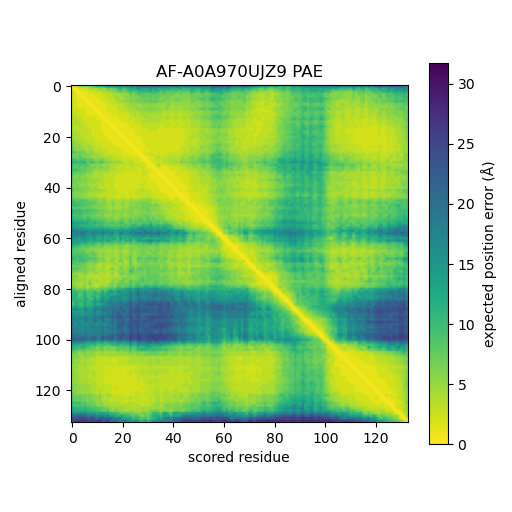482 1.00 83.94 12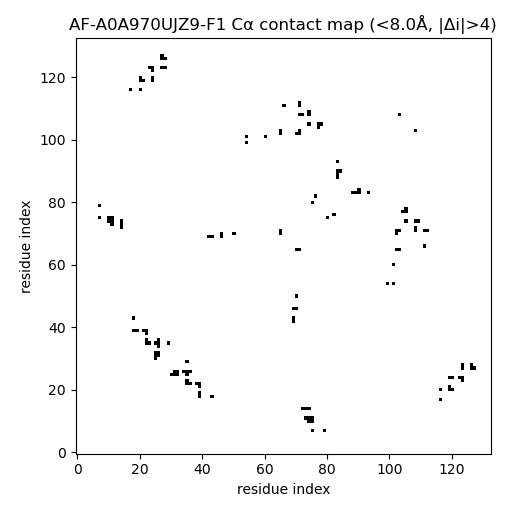9 SER A C 1
ATOM 1017 O O . SER A 1 129 ? -6.287 -8.763 24.588 1.00 83.94 129 SER A O 1
ATOM 1019 N N . LYS A 1 130 ? -6.019 -6.957 23.293 1.00 82.50 130 LYS A N 1
ATOM 1020 C CA . LYS A 1 130 ? -6.207 -5.980 24.383 1.00 82.50 130 LYS A CA 1
ATOM 1021 C C . LYS A 1 130 ? -7.646 -5.530 24.577 1.00 82.50 130 LYS A C 1
ATOM 1023 O O . LYS A 1 130 ? -7.939 -4.859 25.564 1.00 82.50 130 LYS A O 1
ATOM 1028 N N . ARG A 1 131 ? -8.524 -5.797 23.615 1.00 73.94 131 ARG A N 1
ATOM 1029 C CA . ARG A 1 131 ? -9.887 -5.275 23.639 1.00 73.94 131 ARG A CA 1
ATOM 1030 C C . ARG A 1 131 ? -10.841 -6.407 23.940 1.00 73.94 131 ARG A C 1
ATOM 1032 O O . ARG A 1 131 ? -10.951 -7.340 23.155 1.00 73.94 131 ARG A O 1
ATOM 1039 N N . ASP A 1 132 ? -11.537 -6.268 25.058 1.00 60.81 132 ASP A N 1
ATOM 1040 C CA . ASP A 1 132 ? -12.671 -7.124 25.373 1.00 60.81 132 ASP A CA 1
ATOM 1041 C C . ASP A 1 132 ? -13.767 -6.890 24.320 1.00 60.81 132 ASP A C 1
ATOM 1043 O O . ASP A 1 132 ? -14.037 -5.738 23.924 1.00 60.81 132 ASP A O 1
ATOM 1047 N N . ILE A 1 133 ? -14.291 -7.990 23.781 1.00 63.38 133 ILE A N 1
ATOM 1048 C CA . ILE A 1 133 ? -15.202 -8.008 22.628 1.00 63.38 133 ILE A CA 1
ATOM 1049 C C . ILE A 1 133 ? -16.632 -7.821 23.119 1.00 63.38 133 ILE A C 1
ATOM 1051 O O . ILE A 1 133 ? -17.076 -8.642 23.948 1.00 63.38 133 ILE A O 1
#

Secondary structure (DSSP, 8-state):
-HHHHHHHHHHHHHHHHHHHHHHHHHHHHHS-HHHHHHHHHHHHHHHHHHHHHHHHSSSPPPGGGGGSTTTT--HHHHH-TTGGGT-TTSHHHHHHHHHT--PPPHHHHHHHHHHHHHHHHHHHHHHHHHS--

pLDDT: mean 78.93, std 11.99, range [48.06, 93.44]

Solvent-accessible surface area (backbone atoms only — not comparable to full-atom values): 7639 Å² total; per-r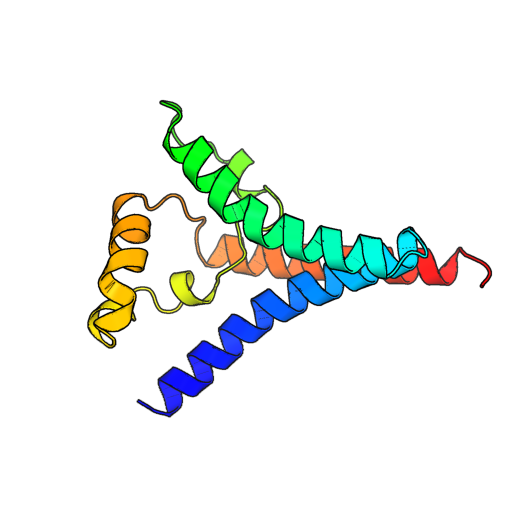esidue (Å²): 107,71,69,57,54,53,50,48,52,53,43,49,48,51,46,52,48,55,43,49,49,52,20,48,32,39,21,67,70,66,76,34,60,70,59,14,51,52,50,37,54,49,52,60,55,44,43,63,54,50,52,54,53,52,68,70,42,99,58,81,90,52,80,70,62,66,70,41,85,65,64,58,55,59,58,39,58,65,74,45,71,64,48,50,82,76,40,75,88,48,37,76,62,49,51,55,51,62,77,58,68,79,68,69,56,62,70,57,34,56,54,50,50,55,53,51,52,52,52,45,54,50,52,36,51,50,48,56,73,75,44,90,128

Sequence (133 aa):
YMIYDVLSAFVKSVDLLVLALFALLLSTTLRNTAFAVAASIGAYFSISLLSAMLLSLPIPRQIWMDFMPFMNLDLNNDIFKFSMYTYPSDLSNDLAEALFSNRPGLLFTSIYLVVLITIMVLGMYDSFSKRDI

Mean predicted aligned error: 7.92 Å

Foldseek 3Di:
DVVLVVVLVVLLVLLVVLLVLQLLLCCLVVVDNVVSVVVSVVVQVVLVVVLVVVLPDPDPDDPVVQLPPPLLRDCSCQVCVCVCVVDVVCVVVSVVCVVSVPRDHSVSSVVSSVVSSVVSVVSSVVSVVPDDD

Nearest PDB structures (foldseek):
  5xua-assembly2_C  TM=2.683E-01  e=9.985E+00  Comamonas testosteroni CNB-2